Protein AF-A0A6N6RYM6-F1 (afdb_monomer_lite)

Foldseek 3Di:
DDQFPPFDKDWDWDQDPVRDIDIDIDTDPDFADWDADPVRDITTGYPDDPVVVVVVVVVVVVVVVVVVVVVVVVVVVVVVVVVVVD

pLDDT: mean 88.9, std 6.27, range [59.97, 96.94]

Secondary structure (DSSP, 8-state):
---TTPPPEEEEEEE-TTS-EEEEEEE------EEE-TTS-EEEPP---HHHHHHHHHHHHHHHHHHHHHHHHHHHHHHHHHHHH-

Radius of gyration: 21.74 Å; chains: 1; bounding box: 53×25×60 Å

Sequence (86 aa):
MNTDGFKKQRPSQSEDNHVRVTVNITEGDEPFPIYQHTNGAIAETSNVDINEEILRQISAKHLFSANAVALKTSVETQKGLLDILA

Structure (mmCIF, N/CA/C/O backbone):
data_AF-A0A6N6RYM6-F1
#
_entry.id   AF-A0A6N6RYM6-F1
#
loop_
_atom_site.group_PDB
_atom_site.id
_atom_site.type_symbol
_atom_site.label_atom_id
_atom_site.label_alt_id
_atom_site.label_comp_id
_atom_site.label_asym_id
_atom_site.label_entity_id
_atom_site.label_seq_id
_atom_site.pdbx_PDB_ins_code
_atom_site.Cartn_x
_atom_site.Cartn_y
_atom_site.Cartn_z
_atom_site.occupancy
_atom_site.B_iso_or_equiv
_atom_site.auth_seq_id
_atom_site.auth_comp_id
_atom_site.auth_asym_id
_atom_site.auth_atom_id
_atom_site.pdbx_PDB_model_num
ATOM 1 N N . MET A 1 1 ? 22.400 -0.058 -6.300 1.00 59.97 1 MET A N 1
ATOM 2 C CA . MET A 1 1 ? 21.139 -0.817 -6.181 1.00 59.97 1 MET A CA 1
ATOM 3 C C . MET A 1 1 ? 20.691 -1.117 -7.600 1.00 59.97 1 MET A C 1
ATOM 5 O O . MET A 1 1 ? 20.615 -0.168 -8.367 1.00 59.97 1 MET A O 1
ATOM 9 N N . ASN A 1 2 ? 20.547 -2.389 -7.977 1.00 77.75 2 ASN A N 1
ATOM 10 C CA . ASN A 1 2 ? 20.088 -2.769 -9.315 1.00 77.75 2 ASN A CA 1
ATOM 11 C C . ASN A 1 2 ? 18.549 -2.873 -9.291 1.00 77.75 2 ASN A C 1
ATOM 13 O O . ASN A 1 2 ? 18.016 -3.517 -8.390 1.00 77.75 2 ASN A O 1
ATOM 17 N N . THR A 1 3 ? 17.861 -2.203 -10.217 1.00 83.25 3 THR A N 1
ATOM 18 C CA . THR A 1 3 ? 16.395 -2.205 -10.364 1.00 83.25 3 THR A CA 1
ATOM 19 C C . THR A 1 3 ? 15.931 -2.853 -11.674 1.00 83.25 3 THR A C 1
ATOM 21 O O . THR A 1 3 ? 14.775 -2.690 -12.063 1.00 83.25 3 THR A O 1
ATOM 24 N N . ASP A 1 4 ? 16.819 -3.585 -12.347 1.00 86.62 4 ASP A N 1
ATOM 25 C CA . ASP A 1 4 ? 16.537 -4.300 -13.589 1.00 86.62 4 ASP A CA 1
ATOM 26 C C . ASP A 1 4 ? 15.365 -5.264 -13.409 1.00 86.62 4 ASP A C 1
ATOM 28 O O . ASP A 1 4 ? 15.329 -6.062 -12.469 1.00 86.62 4 ASP A O 1
ATOM 32 N N . GLY A 1 5 ? 14.391 -5.171 -14.313 1.00 83.88 5 GLY A N 1
ATOM 33 C CA . GLY A 1 5 ? 13.189 -6.001 -14.301 1.00 83.88 5 GLY A CA 1
ATOM 34 C C . GLY A 1 5 ? 12.244 -5.749 -13.123 1.00 83.88 5 GLY A C 1
ATOM 35 O O . GLY A 1 5 ? 11.244 -6.453 -13.006 1.00 83.88 5 GLY A O 1
ATOM 36 N N . PHE A 1 6 ? 12.512 -4.766 -12.255 1.00 89.06 6 PHE A N 1
ATOM 37 C CA . PHE A 1 6 ? 11.622 -4.468 -11.136 1.00 89.06 6 PHE A CA 1
ATOM 38 C C . PHE A 1 6 ? 10.336 -3.809 -11.635 1.00 89.06 6 PHE A C 1
ATOM 40 O O . PHE A 1 6 ? 10.361 -2.722 -12.214 1.00 89.06 6 PHE A O 1
ATOM 47 N N . LYS A 1 7 ? 9.198 -4.458 -11.389 1.00 90.69 7 LYS A N 1
ATOM 48 C CA . LYS A 1 7 ? 7.889 -3.970 -11.819 1.00 90.69 7 LYS A CA 1
ATOM 49 C C . LYS A 1 7 ? 7.124 -3.335 -10.670 1.00 90.69 7 LYS A C 1
ATOM 51 O O . LYS A 1 7 ? 7.193 -3.751 -9.515 1.00 90.69 7 LYS A O 1
ATOM 56 N N . LYS A 1 8 ? 6.350 -2.314 -11.011 1.00 91.50 8 LYS A N 1
ATOM 57 C CA . LYS A 1 8 ? 5.435 -1.616 -10.127 1.00 91.50 8 LYS A CA 1
ATOM 58 C C . LYS A 1 8 ? 4.375 -2.589 -9.650 1.00 91.50 8 LYS A C 1
ATOM 60 O O . LYS A 1 8 ? 3.659 -3.185 -10.447 1.00 91.50 8 LYS A O 1
ATOM 65 N N . GLN A 1 9 ? 4.248 -2.697 -8.339 1.00 91.81 9 GLN A N 1
ATOM 66 C CA . GLN A 1 9 ? 3.260 -3.545 -7.693 1.00 91.81 9 GLN A CA 1
ATOM 67 C C . GLN A 1 9 ? 2.113 -2.693 -7.154 1.00 91.81 9 GLN A C 1
ATOM 69 O O . GLN A 1 9 ? 2.314 -1.603 -6.613 1.00 91.81 9 GLN A O 1
ATOM 74 N N . ARG A 1 10 ? 0.883 -3.180 -7.313 1.00 87.81 10 ARG A N 1
ATOM 75 C CA . ARG A 1 10 ? -0.322 -2.548 -6.776 1.00 87.81 10 ARG A CA 1
ATOM 76 C C . ARG A 1 10 ? -1.005 -3.516 -5.813 1.00 87.81 10 ARG A C 1
ATOM 78 O O . ARG A 1 10 ? -1.499 -4.550 -6.262 1.00 87.81 10 ARG A O 1
ATOM 85 N N . PRO A 1 11 ? -1.044 -3.204 -4.507 1.00 87.31 11 PRO A N 1
ATOM 86 C CA . PRO A 1 11 ? -1.864 -3.954 -3.576 1.00 87.31 11 PRO A CA 1
ATOM 87 C C . PRO A 1 11 ? -3.333 -3.547 -3.741 1.00 87.31 11 PRO A C 1
ATOM 89 O O . PRO A 1 11 ? -3.663 -2.364 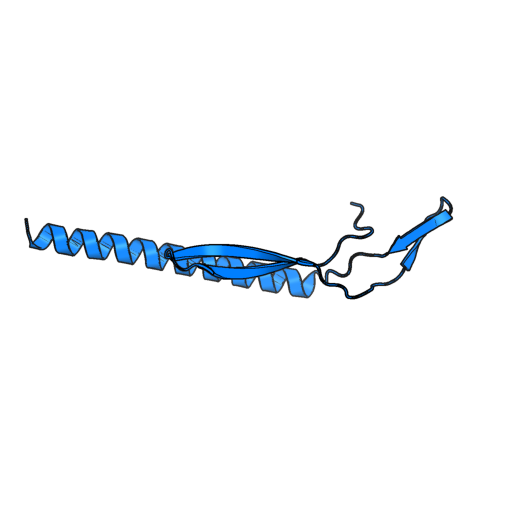-3.822 1.00 87.31 11 PRO A O 1
ATOM 92 N N . SER A 1 12 ? -4.221 -4.532 -3.749 1.00 88.44 12 SER A N 1
ATOM 93 C CA . SER A 1 12 ? -5.668 -4.362 -3.663 1.00 88.44 12 SER A CA 1
ATOM 94 C C . SER A 1 12 ? -6.184 -5.124 -2.449 1.00 88.44 12 SER A C 1
ATOM 96 O O . SER A 1 12 ? -5.711 -6.218 -2.144 1.00 88.44 12 SER A O 1
ATOM 98 N N . GLN A 1 13 ? -7.111 -4.511 -1.721 1.00 86.94 13 GLN A N 1
ATOM 99 C CA . GLN A 1 13 ? -7.705 -5.095 -0.524 1.00 86.94 13 GLN A CA 1
ATOM 100 C C . GLN A 1 13 ? -9.138 -5.504 -0.845 1.00 86.94 13 GLN A C 1
ATOM 102 O O . GLN A 1 13 ? -9.884 -4.724 -1.434 1.00 86.94 13 GLN A O 1
ATOM 107 N N . SER A 1 14 ? -9.516 -6.714 -0.452 1.00 86.88 14 SER A N 1
ATOM 108 C CA . SER A 1 14 ? -10.881 -7.220 -0.577 1.00 86.88 14 SER A CA 1
ATOM 109 C C . SER A 1 14 ? -11.290 -7.921 0.708 1.00 86.88 14 SER A C 1
ATOM 111 O O . SER A 1 14 ? -10.488 -8.647 1.296 1.00 86.88 14 SER A O 1
ATOM 113 N N . GLU A 1 15 ? -12.533 -7.729 1.126 1.00 85.62 15 GLU A N 1
ATOM 114 C CA . GLU A 1 15 ? -13.123 -8.481 2.229 1.00 85.62 15 GLU A CA 1
ATOM 115 C C . GLU A 1 15 ? -13.643 -9.829 1.711 1.00 85.62 15 GLU A C 1
ATOM 117 O O . GLU A 1 15 ? -14.304 -9.885 0.672 1.00 85.62 15 GLU A O 1
ATOM 122 N N . ASP A 1 16 ? -13.300 -10.918 2.399 1.00 80.94 16 ASP A N 1
ATOM 123 C CA . ASP A 1 16 ? -13.856 -12.242 2.123 1.00 80.94 16 ASP A CA 1
ATOM 124 C C . ASP A 1 16 ? -15.195 -12.456 2.857 1.00 80.94 16 ASP A C 1
ATOM 126 O O . ASP A 1 16 ? -15.581 -11.705 3.751 1.00 80.94 16 ASP A O 1
ATOM 130 N N . ASN A 1 17 ? -15.902 -13.539 2.523 1.00 78.88 17 ASN A N 1
ATOM 131 C CA . ASN A 1 17 ? -17.183 -13.890 3.157 1.00 78.88 17 ASN A CA 1
ATOM 132 C C . ASN A 1 17 ? -17.083 -14.188 4.672 1.00 78.88 17 ASN A C 1
ATOM 134 O O . ASN A 1 17 ? -18.103 -14.443 5.308 1.00 78.88 17 ASN A O 1
ATOM 138 N N . HIS A 1 18 ? -15.879 -14.204 5.250 1.00 78.00 18 HIS A N 1
ATOM 139 C CA . HIS A 1 18 ? -15.612 -14.450 6.666 1.00 78.00 18 HIS A CA 1
ATOM 140 C C . HIS A 1 18 ? -15.103 -13.193 7.390 1.00 78.00 18 HIS A C 1
ATOM 142 O O . HIS A 1 18 ? -14.506 -13.324 8.460 1.00 78.00 18 HIS A O 1
ATOM 148 N N . VAL A 1 19 ? -15.332 -11.992 6.840 1.00 76.69 19 VAL A N 1
ATOM 149 C CA . VAL A 1 19 ? -14.921 -10.710 7.449 1.00 76.69 19 VAL A CA 1
ATOM 150 C C . VAL A 1 19 ? -13.394 -10.640 7.620 1.00 76.69 19 VAL A C 1
ATOM 152 O O . VAL A 1 19 ? -12.861 -10.052 8.564 1.00 76.69 19 VAL A O 1
ATOM 155 N N . ARG A 1 20 ? -12.641 -11.286 6.720 1.00 80.50 20 ARG A N 1
ATOM 156 C CA . ARG A 1 20 ? -11.180 -11.177 6.658 1.00 80.50 20 ARG A CA 1
ATOM 157 C C . ARG A 1 20 ? -10.774 -10.308 5.485 1.00 80.50 20 ARG A C 1
ATOM 159 O O . ARG A 1 20 ? -11.247 -10.478 4.364 1.00 80.50 20 ARG A O 1
ATOM 166 N N . VAL A 1 21 ? -9.828 -9.411 5.737 1.00 82.75 21 VAL A N 1
ATOM 167 C CA . VAL A 1 21 ? -9.202 -8.614 4.682 1.00 82.75 21 VAL A CA 1
ATOM 168 C C . VAL A 1 21 ? -8.117 -9.452 4.012 1.00 82.75 21 VAL A C 1
ATOM 170 O O . VAL A 1 21 ? -7.162 -9.880 4.660 1.00 82.75 21 VAL A O 1
ATOM 173 N N . THR A 1 22 ? -8.258 -9.666 2.708 1.00 88.06 22 THR A N 1
ATOM 174 C CA . THR A 1 22 ? -7.237 -10.277 1.851 1.00 88.06 22 THR A CA 1
ATOM 175 C C . THR A 1 22 ? -6.530 -9.190 1.053 1.00 88.06 22 THR A C 1
ATOM 177 O O . THR A 1 22 ? -7.175 -8.279 0.533 1.00 88.06 22 THR A O 1
ATOM 180 N N . VAL A 1 23 ? -5.203 -9.292 0.944 1.00 87.00 23 VAL A N 1
ATOM 181 C CA . VAL A 1 23 ? -4.384 -8.400 0.116 1.00 87.00 23 VAL A CA 1
ATOM 182 C C . VAL A 1 23 ? -3.911 -9.165 -1.111 1.00 87.00 23 VAL A C 1
ATOM 184 O O . VAL A 1 23 ? -3.177 -10.141 -0.986 1.00 87.00 23 VAL A O 1
ATOM 187 N N . ASN A 1 24 ? -4.303 -8.699 -2.293 1.00 90.50 24 ASN A N 1
ATOM 188 C CA . ASN A 1 24 ? -3.828 -9.223 -3.568 1.00 90.50 24 ASN A CA 1
ATOM 189 C C . ASN A 1 24 ? -2.843 -8.230 -4.181 1.00 90.50 24 ASN A C 1
ATOM 191 O O . ASN A 1 24 ? -3.161 -7.048 -4.313 1.00 90.50 24 ASN A O 1
ATOM 195 N N . ILE A 1 25 ? -1.656 -8.703 -4.555 1.00 90.62 25 ILE A N 1
ATOM 196 C CA . ILE A 1 25 ? -0.628 -7.888 -5.207 1.00 90.62 25 ILE A CA 1
ATOM 197 C C . ILE A 1 25 ? -0.642 -8.205 -6.698 1.00 90.62 25 ILE A C 1
ATOM 199 O O . ILE A 1 25 ? -0.526 -9.365 -7.088 1.00 90.62 25 ILE A O 1
ATOM 203 N N . THR A 1 26 ? -0.769 -7.172 -7.523 1.00 92.19 26 THR A N 1
ATOM 204 C CA . THR A 1 26 ? -0.696 -7.290 -8.982 1.00 92.19 26 THR A CA 1
ATOM 205 C C . THR A 1 26 ? 0.482 -6.479 -9.500 1.00 92.19 26 THR A C 1
ATOM 207 O O . THR A 1 26 ? 0.666 -5.328 -9.100 1.00 92.19 26 THR A O 1
ATOM 210 N N . GLU A 1 27 ? 1.278 -7.075 -10.381 1.00 91.12 27 GLU A N 1
ATOM 211 C CA . GLU A 1 27 ? 2.364 -6.391 -11.084 1.00 91.12 27 GLU A CA 1
ATOM 212 C C . GLU A 1 27 ? 1.841 -5.683 -12.334 1.00 91.12 27 GLU A C 1
ATOM 214 O O . GLU A 1 27 ? 0.981 -6.208 -13.040 1.00 91.12 27 GLU A O 1
ATOM 219 N N . GLY A 1 28 ? 2.342 -4.472 -12.578 1.00 85.56 28 GLY A N 1
ATOM 220 C CA . GLY A 1 28 ? 2.090 -3.729 -13.806 1.00 85.56 28 GLY A CA 1
ATOM 221 C C . GLY A 1 28 ? 2.822 -4.363 -14.984 1.00 85.56 28 GLY A C 1
ATOM 222 O O . GLY A 1 28 ? 3.997 -4.721 -14.875 1.00 85.56 28 GLY A O 1
ATOM 223 N N . ASP A 1 29 ? 2.126 -4.483 -16.108 1.00 84.56 29 ASP A N 1
ATOM 224 C CA . ASP A 1 29 ? 2.637 -5.024 -17.367 1.00 84.56 29 ASP A CA 1
ATOM 225 C C . ASP A 1 29 ? 3.248 -3.940 -18.270 1.00 84.56 29 ASP A C 1
ATOM 227 O O . ASP A 1 29 ? 3.754 -4.247 -19.352 1.00 84.56 29 ASP A O 1
ATOM 231 N N . GLU A 1 30 ? 3.252 -2.677 -17.826 1.00 85.75 30 GLU A N 1
ATOM 232 C CA . GLU A 1 30 ? 3.727 -1.567 -18.640 1.00 85.75 30 GLU A CA 1
ATOM 233 C C . GLU A 1 30 ? 5.248 -1.669 -18.894 1.00 85.75 30 GLU A C 1
ATOM 235 O O . GLU A 1 30 ? 6.031 -1.755 -17.933 1.00 85.75 30 GLU A O 1
ATOM 240 N N . PRO A 1 31 ? 5.691 -1.647 -20.168 1.00 78.25 31 PRO A N 1
ATOM 241 C 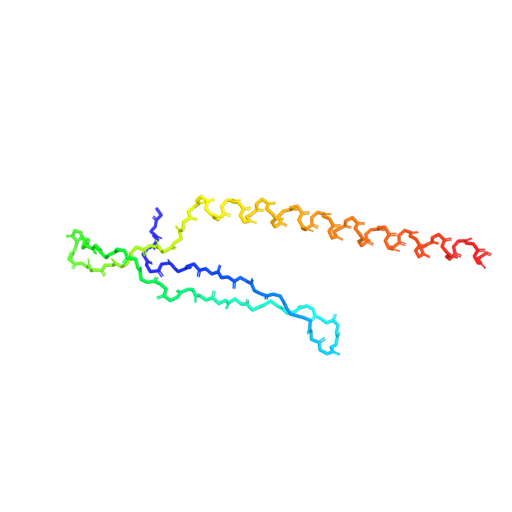CA . PRO A 1 31 ? 7.106 -1.697 -20.511 1.00 78.25 31 PRO A CA 1
ATOM 242 C C . PRO A 1 31 ? 7.806 -0.352 -20.257 1.00 78.25 31 PRO A C 1
ATOM 244 O O . PRO A 1 31 ? 7.217 0.717 -20.428 1.00 78.25 31 PRO A O 1
ATOM 247 N N . PHE A 1 32 ? 9.086 -0.397 -19.891 1.00 82.12 32 PHE A N 1
ATOM 248 C CA . PHE A 1 32 ? 9.960 0.758 -19.660 1.00 82.12 32 PHE A CA 1
ATOM 249 C C . PHE A 1 32 ? 11.213 0.699 -20.556 1.00 82.12 32 PHE A C 1
ATOM 251 O O . PHE A 1 32 ? 11.429 -0.297 -21.253 1.00 82.12 32 PHE A O 1
ATOM 258 N N . PRO A 1 33 ? 12.044 1.761 -20.613 1.00 85.19 33 PRO A N 1
ATOM 259 C CA . PRO A 1 33 ? 13.236 1.779 -21.446 1.00 85.19 33 PRO A CA 1
ATOM 260 C C . PRO A 1 33 ? 14.153 0.588 -21.181 1.00 85.19 33 PRO A C 1
ATOM 262 O O . PRO A 1 33 ? 14.403 0.196 -20.038 1.00 85.19 33 PRO A O 1
ATOM 265 N N . ILE A 1 34 ? 14.673 0.050 -22.275 1.00 89.69 34 ILE A N 1
ATOM 266 C CA . ILE A 1 34 ? 15.622 -1.052 -22.293 1.00 89.69 34 ILE A CA 1
ATOM 267 C C . ILE A 1 34 ? 17.008 -0.463 -22.547 1.00 89.69 34 ILE A C 1
ATOM 269 O O . ILE A 1 34 ? 17.163 0.422 -23.391 1.00 89.69 34 ILE A O 1
ATOM 273 N N . TYR A 1 35 ? 18.019 -0.953 -21.838 1.00 88.19 35 TYR A N 1
ATOM 274 C CA . TYR A 1 35 ? 19.404 -0.542 -22.036 1.00 88.19 35 TYR A CA 1
ATOM 275 C C . TYR A 1 35 ? 20.334 -1.749 -22.109 1.00 88.19 35 TYR A C 1
ATOM 277 O O . TYR A 1 35 ? 20.013 -2.848 -21.656 1.00 88.19 35 TYR A O 1
ATOM 285 N N . GLN A 1 36 ? 21.497 -1.534 -22.719 1.00 91.19 36 GLN A N 1
ATOM 286 C CA . GLN A 1 36 ? 22.543 -2.537 -22.803 1.00 91.19 36 GLN A CA 1
ATOM 287 C C . GLN A 1 36 ? 23.622 -2.238 -21.763 1.00 91.19 36 GLN A C 1
ATOM 289 O O . GLN A 1 36 ? 24.182 -1.142 -21.718 1.00 91.19 36 GLN A O 1
ATOM 294 N N . HIS A 1 37 ? 23.919 -3.221 -20.925 1.00 85.56 37 HIS A N 1
ATOM 295 C CA . HIS A 1 37 ? 25.025 -3.178 -19.986 1.00 85.56 37 HIS A CA 1
ATOM 296 C C . HIS A 1 37 ? 26.371 -3.280 -20.709 1.00 85.56 37 HIS A C 1
ATOM 298 O O . HIS A 1 37 ? 26.488 -3.798 -21.820 1.00 85.56 37 HIS A O 1
ATOM 304 N N . THR A 1 38 ? 27.435 -2.871 -20.022 1.00 88.38 38 THR A N 1
ATOM 305 C CA . THR A 1 38 ? 28.820 -2.951 -20.516 1.00 88.38 38 THR A CA 1
ATOM 306 C C . THR A 1 38 ? 29.302 -4.379 -20.793 1.00 88.38 38 THR A C 1
ATOM 308 O O . THR A 1 38 ? 30.240 -4.562 -21.562 1.00 88.38 38 THR A O 1
ATOM 311 N N . ASN A 1 39 ? 28.662 -5.395 -20.205 1.00 88.94 39 ASN A N 1
ATOM 312 C CA . ASN A 1 39 ? 28.925 -6.816 -20.462 1.00 88.94 39 ASN A CA 1
ATOM 313 C C . ASN A 1 39 ? 28.108 -7.388 -21.641 1.00 88.94 39 ASN A C 1
ATOM 315 O O . ASN A 1 39 ? 28.137 -8.594 -21.872 1.00 88.94 39 ASN A O 1
ATOM 319 N N . GLY A 1 40 ? 27.355 -6.546 -22.355 1.00 87.19 40 GLY A N 1
ATOM 320 C CA . GLY A 1 40 ? 26.513 -6.937 -23.482 1.00 87.19 40 GLY A CA 1
ATOM 321 C C . GLY A 1 40 ? 25.108 -7.419 -23.108 1.00 87.19 40 GLY A C 1
ATOM 322 O O . GLY A 1 40 ? 24.305 -7.616 -24.019 1.00 87.19 40 GLY A O 1
ATOM 323 N N . ALA A 1 41 ? 24.784 -7.573 -21.817 1.00 87.19 41 ALA A N 1
ATOM 324 C CA . ALA A 1 41 ? 23.441 -7.944 -21.371 1.00 87.19 41 ALA A CA 1
ATOM 325 C C . ALA A 1 41 ? 22.431 -6.830 -21.672 1.00 87.19 41 ALA A C 1
ATOM 327 O O . ALA A 1 41 ? 22.759 -5.650 -21.587 1.00 87.19 41 ALA A O 1
ATOM 328 N N . ILE A 1 42 ? 21.201 -7.208 -22.001 1.00 88.75 42 ILE A N 1
ATOM 329 C CA . ILE A 1 42 ? 20.093 -6.281 -22.232 1.00 88.75 42 ILE A CA 1
ATOM 330 C C . ILE A 1 42 ? 19.155 -6.382 -21.032 1.00 88.75 42 ILE A C 1
ATOM 332 O O . ILE A 1 42 ? 18.746 -7.490 -20.682 1.00 88.75 42 ILE A O 1
ATOM 336 N N . ALA A 1 43 ? 18.817 -5.250 -20.422 1.00 87.25 43 ALA A N 1
ATOM 337 C CA . ALA A 1 43 ? 17.898 -5.196 -19.293 1.00 87.25 43 ALA A CA 1
ATOM 338 C C . ALA A 1 43 ? 16.840 -4.113 -19.477 1.00 87.25 43 ALA A C 1
ATOM 340 O O . ALA A 1 43 ? 17.083 -3.054 -20.059 1.00 87.25 43 ALA A O 1
ATOM 341 N N . GLU A 1 44 ? 15.654 -4.399 -18.952 1.00 88.06 44 GLU A N 1
ATOM 342 C CA . GLU A 1 44 ? 14.578 -3.430 -18.830 1.00 88.06 44 GLU A CA 1
ATOM 343 C C . GLU A 1 44 ? 14.711 -2.683 -17.501 1.00 88.06 44 GLU A C 1
ATOM 345 O O . GLU A 1 44 ? 14.905 -3.295 -16.448 1.00 88.06 44 GLU A O 1
ATOM 350 N N . THR A 1 45 ? 14.599 -1.359 -17.548 1.00 87.62 45 THR A N 1
ATOM 351 C CA . THR A 1 45 ? 14.580 -0.525 -16.342 1.00 87.62 45 THR A CA 1
ATOM 352 C C . THR A 1 45 ? 13.278 -0.697 -15.550 1.00 87.62 45 THR A C 1
ATOM 354 O O . THR A 1 45 ? 12.259 -1.148 -16.074 1.00 87.62 45 THR A O 1
ATOM 357 N N . SER A 1 46 ? 13.301 -0.321 -14.269 1.00 88.25 46 SER A N 1
ATOM 358 C CA . SER A 1 46 ? 12.100 -0.323 -13.428 1.00 88.25 46 SER A CA 1
ATOM 359 C C . SER A 1 46 ? 11.035 0.640 -13.944 1.00 88.25 46 SER A C 1
ATOM 361 O O . SER A 1 46 ? 11.340 1.806 -14.181 1.00 88.25 46 SER A O 1
ATOM 363 N N . ASN A 1 47 ? 9.780 0.191 -14.019 1.00 89.94 47 ASN A N 1
ATOM 364 C CA . ASN A 1 47 ? 8.631 1.033 -14.389 1.00 89.94 47 ASN A CA 1
ATOM 365 C C . ASN A 1 47 ? 8.010 1.784 -13.187 1.00 89.94 47 ASN A C 1
ATOM 367 O O . ASN A 1 47 ? 6.864 2.240 -13.241 1.00 89.94 47 ASN A O 1
ATOM 371 N N . VAL A 1 48 ? 8.750 1.910 -12.080 1.00 90.00 48 VAL A N 1
ATOM 372 C CA . VAL A 1 48 ? 8.310 2.634 -10.881 1.00 90.00 48 VAL A CA 1
ATOM 373 C C . VAL A 1 48 ? 8.683 4.110 -10.961 1.00 90.00 48 VAL A C 1
ATOM 375 O O . VAL A 1 48 ? 9.859 4.468 -10.940 1.00 90.00 48 VAL A O 1
ATOM 378 N N . ASP A 1 49 ? 7.668 4.974 -10.947 1.00 89.75 49 ASP A N 1
ATOM 379 C CA . ASP A 1 49 ? 7.843 6.406 -10.704 1.00 89.75 49 ASP A CA 1
ATOM 380 C C . ASP A 1 49 ? 7.912 6.688 -9.195 1.00 89.75 49 ASP A C 1
ATOM 382 O O . ASP A 1 49 ? 6.942 6.499 -8.454 1.00 89.75 49 ASP A O 1
ATOM 386 N N . ILE A 1 50 ? 9.073 7.167 -8.745 1.00 89.12 50 ILE A N 1
ATOM 387 C CA . ILE A 1 50 ? 9.345 7.487 -7.341 1.00 89.12 50 ILE A CA 1
ATOM 388 C C . ILE A 1 50 ? 8.444 8.621 -6.834 1.00 89.12 50 ILE A C 1
ATOM 390 O O . ILE A 1 50 ? 8.019 8.583 -5.680 1.00 89.12 50 ILE A O 1
ATOM 394 N N . ASN A 1 51 ? 8.124 9.618 -7.664 1.00 92.69 51 ASN A N 1
ATOM 395 C CA . ASN A 1 51 ? 7.298 10.747 -7.229 1.00 92.69 51 ASN A CA 1
ATOM 396 C C . ASN A 1 51 ? 5.871 10.290 -6.916 1.00 92.69 51 ASN A C 1
ATOM 398 O O . ASN A 1 51 ? 5.288 10.695 -5.910 1.00 92.69 51 ASN A O 1
ATOM 402 N N . GLU A 1 52 ? 5.325 9.407 -7.751 1.00 90.94 52 GLU A N 1
ATOM 403 C CA . GLU A 1 52 ? 4.019 8.801 -7.507 1.00 90.94 52 GLU A CA 1
ATOM 404 C C . GLU A 1 52 ? 4.045 7.896 -6.266 1.00 90.94 52 GLU A C 1
ATOM 406 O O . GLU A 1 52 ? 3.128 7.935 -5.442 1.00 90.94 52 GLU A O 1
ATOM 411 N N . GLU A 1 53 ? 5.102 7.099 -6.107 1.00 90.38 53 GLU A N 1
ATOM 412 C CA . GLU A 1 53 ? 5.219 6.142 -5.007 1.00 90.38 53 GLU A CA 1
ATOM 413 C C . GLU A 1 53 ? 5.356 6.829 -3.638 1.00 90.38 53 GLU A C 1
ATOM 415 O O . GLU A 1 53 ? 4.725 6.412 -2.666 1.00 90.38 53 GLU A O 1
ATOM 420 N N . ILE A 1 54 ? 6.082 7.947 -3.558 1.00 94.12 54 ILE A N 1
ATOM 421 C CA . ILE A 1 54 ? 6.171 8.751 -2.329 1.00 94.12 54 ILE A CA 1
ATOM 422 C C . ILE A 1 54 ? 4.784 9.241 -1.897 1.00 94.12 54 ILE A C 1
ATOM 424 O O . ILE A 1 54 ? 4.425 9.133 -0.721 1.00 94.12 54 ILE A O 1
ATOM 428 N N . LEU A 1 55 ? 3.982 9.753 -2.835 1.00 94.44 55 LEU A N 1
ATOM 429 C CA . LEU A 1 55 ? 2.630 10.226 -2.532 1.00 94.44 55 LEU A CA 1
ATOM 430 C C . LEU A 1 55 ? 1.737 9.085 -2.032 1.00 94.44 55 LEU A C 1
ATOM 432 O O . LEU A 1 55 ? 1.022 9.252 -1.041 1.00 94.44 55 LEU A O 1
ATOM 436 N N . ARG A 1 56 ? 1.830 7.902 -2.652 1.00 90.94 56 ARG A N 1
ATOM 437 C CA . ARG A 1 56 ? 1.101 6.704 -2.205 1.00 90.94 56 ARG A CA 1
ATOM 438 C C . ARG A 1 56 ? 1.477 6.298 -0.783 1.00 90.94 56 ARG A C 1
ATOM 440 O O . ARG A 1 56 ? 0.585 6.017 0.017 1.00 90.94 56 ARG A O 1
ATOM 447 N N . GLN A 1 57 ? 2.763 6.312 -0.439 1.00 92.38 57 GLN A N 1
ATOM 448 C CA . GLN A 1 57 ? 3.221 5.970 0.911 1.00 92.38 57 GLN A CA 1
ATOM 449 C C . GLN A 1 57 ? 2.731 6.968 1.964 1.00 92.38 57 GLN A C 1
ATOM 451 O O . GLN A 1 57 ? 2.329 6.563 3.058 1.00 92.38 57 GLN A O 1
ATOM 456 N N . ILE A 1 58 ? 2.696 8.262 1.633 1.00 95.56 58 ILE A N 1
ATOM 457 C CA . ILE A 1 58 ? 2.124 9.292 2.512 1.00 95.56 58 ILE A CA 1
ATOM 458 C C . ILE A 1 58 ? 0.640 9.002 2.768 1.00 95.56 58 ILE A C 1
ATOM 460 O O . ILE A 1 58 ? 0.216 8.942 3.926 1.00 95.56 58 ILE A O 1
ATOM 464 N N . SER A 1 59 ? -0.146 8.758 1.716 1.00 93.75 59 SER A N 1
ATOM 465 C CA . SER A 1 59 ? -1.565 8.410 1.857 1.00 93.75 59 SER A CA 1
ATOM 466 C C . SER A 1 59 ? -1.768 7.134 2.679 1.00 93.75 59 SER A C 1
ATOM 468 O O . SER A 1 59 ? -2.590 7.123 3.596 1.00 93.75 59 SER A O 1
ATOM 470 N N . ALA A 1 60 ? -0.987 6.083 2.416 1.00 91.31 60 ALA A N 1
ATOM 471 C CA . ALA A 1 60 ? -1.056 4.820 3.150 1.00 91.31 60 ALA A CA 1
ATOM 472 C C . ALA A 1 60 ? -0.765 5.002 4.649 1.00 91.31 60 ALA A C 1
ATOM 474 O O . ALA A 1 60 ? -1.485 4.463 5.490 1.00 91.31 60 ALA A O 1
ATOM 475 N N . LYS A 1 61 ? 0.232 5.823 5.001 1.00 95.94 61 LYS A N 1
ATOM 476 C CA . LYS A 1 61 ? 0.562 6.151 6.396 1.00 95.94 61 LYS A CA 1
ATOM 477 C C . LYS A 1 61 ? -0.600 6.832 7.120 1.00 95.94 61 LYS A C 1
ATOM 479 O O . LYS A 1 61 ? -0.896 6.494 8.271 1.00 95.94 61 LYS A O 1
ATOM 484 N N . HIS A 1 62 ? -1.255 7.791 6.468 1.00 96.94 62 HIS A N 1
ATOM 485 C CA . HIS A 1 62 ? -2.403 8.485 7.050 1.00 96.94 62 HIS A CA 1
ATOM 486 C C . HIS A 1 62 ? -3.611 7.559 7.214 1.0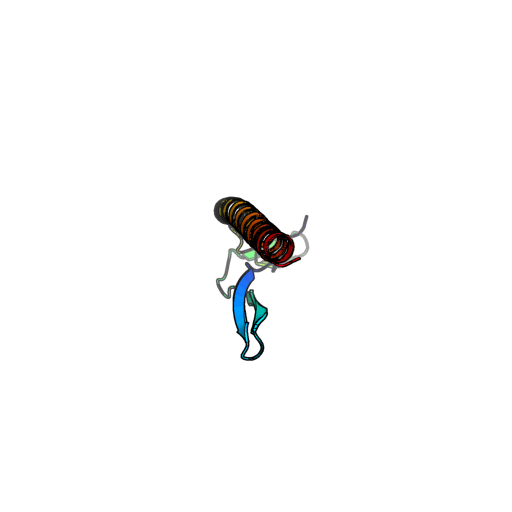0 96.94 62 HIS A C 1
ATOM 488 O O . HIS A 1 62 ? -4.218 7.557 8.283 1.00 96.94 62 HIS A O 1
ATOM 494 N N . LEU A 1 63 ? -3.909 6.721 6.216 1.00 92.69 63 LEU A N 1
ATOM 495 C CA . LEU A 1 63 ? -4.986 5.728 6.295 1.00 92.69 63 LEU A CA 1
ATOM 496 C C . LEU A 1 63 ? -4.753 4.711 7.415 1.00 92.69 63 LEU A C 1
ATOM 498 O O . LEU A 1 63 ? -5.654 4.451 8.209 1.00 92.69 63 LEU A O 1
ATOM 502 N N . PHE A 1 64 ? -3.532 4.187 7.535 1.00 92.94 64 PHE A N 1
ATOM 503 C CA . PHE A 1 64 ? -3.174 3.279 8.624 1.00 92.94 64 PHE A CA 1
ATOM 504 C C . PHE A 1 64 ? -3.387 3.931 9.996 1.00 92.94 64 PHE A C 1
ATOM 506 O O . PHE A 1 64 ? -3.979 3.333 10.893 1.00 92.94 64 PHE A O 1
ATOM 513 N N . SER A 1 65 ? -2.957 5.187 10.137 1.00 96.12 65 SER A N 1
ATOM 514 C CA . SER A 1 65 ? -3.104 5.944 11.383 1.00 96.12 65 SER A CA 1
ATOM 515 C C . SER A 1 65 ? -4.578 6.191 11.730 1.00 96.12 65 SER A C 1
ATOM 517 O O . SER A 1 65 ? -4.971 6.010 12.881 1.00 96.12 65 SER A O 1
ATOM 519 N N . ALA A 1 66 ? -5.406 6.548 10.744 1.00 95.19 66 ALA A N 1
ATOM 520 C CA . ALA A 1 66 ? -6.846 6.731 10.928 1.00 95.19 66 ALA A CA 1
ATOM 521 C C . ALA A 1 66 ? -7.541 5.428 11.360 1.00 95.19 66 ALA A C 1
ATOM 523 O O . ALA A 1 66 ? -8.317 5.433 12.315 1.00 95.19 66 ALA A O 1
ATOM 524 N N . ASN A 1 67 ? -7.204 4.303 10.721 1.00 91.94 67 ASN A N 1
ATOM 525 C CA . ASN A 1 67 ? -7.755 2.992 11.068 1.00 91.94 67 ASN A CA 1
ATOM 526 C C . ASN A 1 67 ? -7.376 2.567 12.494 1.00 91.94 67 ASN A C 1
ATOM 528 O O . ASN A 1 67 ? -8.225 2.074 13.236 1.00 91.94 67 ASN A O 1
ATOM 532 N N . ALA A 1 68 ? -6.128 2.801 12.911 1.00 95.62 68 ALA A N 1
ATOM 533 C CA . ALA A 1 68 ? -5.683 2.502 14.271 1.00 95.62 68 ALA A CA 1
ATOM 534 C C . ALA A 1 68 ? -6.464 3.305 15.326 1.00 95.62 68 ALA A C 1
ATOM 536 O O . ALA A 1 68 ? -6.867 2.755 16.353 1.00 95.62 68 ALA A O 1
ATOM 537 N N . VAL A 1 69 ? -6.721 4.591 15.060 1.00 96.81 69 VAL A N 1
ATOM 538 C CA . VAL A 1 69 ? -7.538 5.439 15.942 1.00 96.81 69 VAL A CA 1
ATOM 539 C C . VAL A 1 69 ? -8.981 4.939 15.997 1.00 96.81 69 VAL A C 1
ATOM 541 O O . VAL A 1 69 ? -9.517 4.785 17.091 1.00 96.81 69 VAL A O 1
ATOM 544 N N . ALA A 1 70 ? -9.590 4.617 14.853 1.00 95.12 70 ALA A N 1
ATOM 545 C CA . ALA A 1 70 ? -10.961 4.112 14.801 1.00 95.12 70 ALA A CA 1
ATOM 546 C C . ALA A 1 70 ? -11.140 2.815 15.613 1.00 95.12 70 ALA A C 1
ATOM 548 O O . ALA A 1 70 ? -12.085 2.697 16.396 1.00 95.12 70 ALA A O 1
ATOM 549 N N . LEU A 1 71 ? -10.201 1.869 15.487 1.00 94.94 71 LEU A N 1
ATOM 550 C CA . LEU A 1 71 ? -10.202 0.631 16.273 1.00 94.94 71 LEU A CA 1
ATOM 551 C C . LEU A 1 71 ? -10.064 0.909 17.772 1.00 94.94 71 LEU A C 1
ATOM 553 O O . LEU A 1 71 ? -10.810 0.346 18.573 1.00 94.94 71 LEU A O 1
ATOM 557 N N . LYS A 1 72 ? -9.153 1.810 18.157 1.00 96.62 72 LYS A N 1
ATOM 558 C CA . LYS A 1 72 ? -8.972 2.197 19.559 1.00 96.62 72 LYS A CA 1
ATOM 559 C C . LYS A 1 72 ? -10.257 2.784 20.148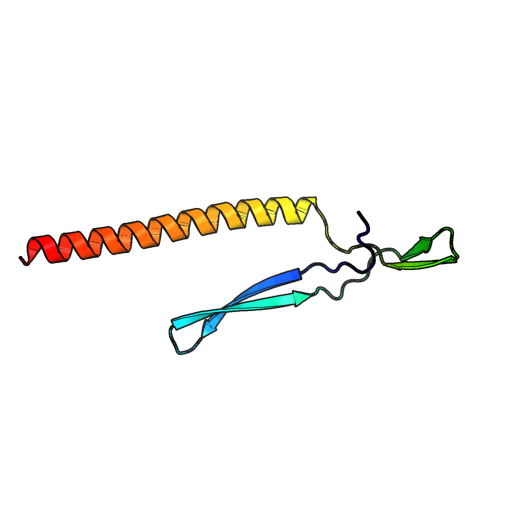 1.00 96.62 72 LYS A C 1
ATOM 561 O O . LYS A 1 72 ? -10.696 2.338 21.205 1.00 96.62 72 LYS A O 1
ATOM 566 N N . THR A 1 73 ? -10.888 3.724 19.448 1.00 96.44 73 THR A N 1
ATOM 567 C CA . THR A 1 73 ? -12.153 4.332 19.884 1.00 96.44 73 THR A CA 1
ATOM 568 C C . THR A 1 73 ? -13.274 3.299 19.994 1.00 96.44 73 THR A C 1
ATOM 570 O O . THR A 1 73 ? -14.064 3.354 20.937 1.00 96.44 73 THR A O 1
ATOM 573 N N . SER A 1 74 ? -13.335 2.329 19.077 1.00 94.94 74 SER A N 1
ATOM 574 C CA . SER A 1 74 ? -14.307 1.232 19.145 1.00 94.94 74 SER A CA 1
ATOM 575 C C . SER A 1 74 ? -14.149 0.413 20.432 1.00 94.94 74 SER A C 1
ATOM 577 O O . SER A 1 74 ? -15.126 0.211 21.155 1.00 94.94 74 SER A O 1
ATOM 579 N N . VAL A 1 75 ? -12.916 0.025 20.775 1.00 95.94 75 VAL A N 1
ATOM 580 C CA . VAL A 1 75 ? -12.609 -0.725 22.006 1.00 95.94 75 VAL A CA 1
ATOM 581 C C . VAL A 1 75 ? -12.927 0.090 23.262 1.00 95.94 75 VAL A C 1
ATOM 583 O O . VAL A 1 75 ? -13.545 -0.425 24.192 1.00 95.94 75 VAL A O 1
ATOM 586 N N . GLU A 1 76 ? -12.542 1.368 23.299 1.00 95.88 76 GLU A N 1
ATOM 587 C CA . GLU A 1 76 ? -12.825 2.254 24.437 1.00 95.88 76 GLU A CA 1
ATOM 588 C C . GLU A 1 76 ? -14.334 2.442 24.650 1.00 95.88 76 GLU A C 1
ATOM 590 O O . GLU A 1 76 ? -14.810 2.389 25.784 1.00 95.88 76 GLU A O 1
ATOM 595 N N . THR A 1 77 ? -15.102 2.576 23.565 1.00 95.00 77 THR A N 1
ATOM 596 C CA . THR A 1 77 ? -16.568 2.685 23.622 1.00 95.00 77 THR A CA 1
ATOM 597 C C . THR A 1 77 ? -17.201 1.402 24.162 1.00 95.00 77 THR A C 1
ATOM 599 O O . THR A 1 77 ? -18.072 1.464 25.028 1.00 95.00 77 THR A O 1
ATOM 602 N N . GLN A 1 78 ? -16.746 0.232 23.698 1.00 93.50 78 GLN A N 1
ATOM 603 C CA . GLN A 1 78 ? -17.227 -1.061 24.200 1.00 93.50 78 GLN A CA 1
ATOM 604 C C . GLN A 1 78 ? -16.947 -1.229 25.694 1.00 93.50 78 GLN A C 1
ATOM 606 O O . GLN A 1 78 ? -17.824 -1.668 26.435 1.00 93.50 78 GLN A O 1
ATOM 611 N N . LYS A 1 79 ? -15.755 -0.834 26.155 1.00 94.44 79 LYS A N 1
ATOM 612 C CA . LYS A 1 79 ? -15.418 -0.860 27.580 1.00 94.44 79 LYS A CA 1
ATOM 613 C C . LYS A 1 79 ? -16.333 0.057 28.394 1.00 94.44 79 LYS A C 1
ATOM 615 O O . LYS A 1 79 ? -16.875 -0.384 29.400 1.00 94.44 79 LYS A O 1
ATOM 620 N N . GLY A 1 80 ? -16.553 1.290 27.936 1.00 94.38 80 GLY A N 1
ATOM 621 C CA . GLY A 1 80 ? -17.448 2.228 28.618 1.00 94.38 80 GLY A CA 1
ATOM 622 C C . GLY A 1 80 ? -18.883 1.706 28.745 1.00 94.38 80 GLY A C 1
ATOM 623 O O . GLY A 1 80 ? -19.514 1.902 29.778 1.00 94.38 80 GLY A O 1
ATOM 624 N N . LEU A 1 81 ? -19.389 0.990 27.734 1.00 93.00 81 LEU A N 1
ATOM 625 C CA . LEU A 1 81 ? -20.700 0.333 27.808 1.00 93.00 81 LEU A CA 1
ATOM 626 C C . LEU A 1 81 ? -20.741 -0.778 28.867 1.00 93.00 81 LEU A C 1
ATOM 628 O O . LEU A 1 81 ? -21.739 -0.897 29.573 1.00 93.00 81 LEU A O 1
ATOM 632 N N . LEU A 1 82 ? -19.677 -1.577 28.992 1.00 92.69 82 LEU A N 1
ATOM 633 C CA . LEU A 1 82 ? -19.583 -2.617 30.023 1.00 92.69 82 LEU A CA 1
ATOM 634 C C . LEU A 1 82 ? -19.512 -2.018 31.432 1.00 92.69 82 LEU A C 1
ATOM 636 O O . LEU A 1 82 ? -20.190 -2.517 32.324 1.00 92.69 82 LEU A O 1
ATOM 640 N N . ASP A 1 83 ? -18.760 -0.929 31.612 1.00 90.12 83 ASP A N 1
ATOM 641 C CA . ASP A 1 83 ? -18.630 -0.23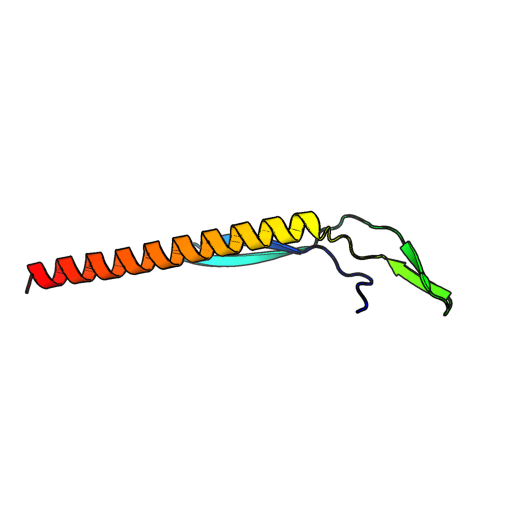5 32.901 1.00 90.12 83 ASP A CA 1
ATOM 642 C C . ASP A 1 83 ? -19.969 0.366 33.388 1.00 90.12 83 ASP A C 1
ATOM 644 O O . ASP A 1 83 ? -20.160 0.524 34.588 1.00 90.12 83 ASP A O 1
ATOM 648 N N . ILE A 1 84 ? -20.913 0.688 32.488 1.00 89.06 84 ILE A N 1
ATOM 649 C CA . ILE A 1 84 ? -22.271 1.157 32.850 1.00 89.06 84 ILE A CA 1
ATOM 650 C C . ILE A 1 84 ? -23.168 0.009 33.344 1.00 89.06 84 ILE A C 1
ATOM 652 O O . ILE A 1 84 ? -24.093 0.242 34.120 1.00 89.06 84 ILE A O 1
ATOM 656 N N . LEU A 1 85 ? -22.951 -1.210 32.845 1.00 84.50 85 LEU A N 1
ATOM 657 C CA . LEU A 1 85 ? -23.796 -2.373 33.137 1.0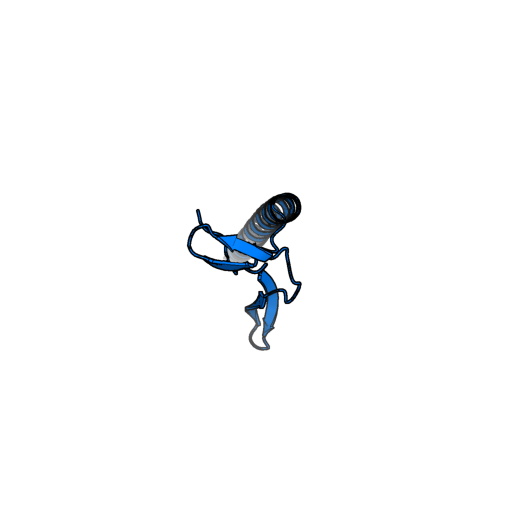0 84.50 85 LEU A CA 1
ATOM 658 C C . LEU A 1 85 ? -23.369 -3.144 34.398 1.00 84.50 85 LEU A C 1
ATOM 660 O O . LEU A 1 85 ? -24.159 -3.955 34.883 1.00 84.50 85 LEU A O 1
ATOM 664 N N . ALA A 1 86 ? -22.138 -2.939 34.876 1.00 66.94 86 ALA A N 1
ATOM 665 C CA . ALA A 1 86 ? -21.573 -3.566 36.074 1.00 66.94 86 ALA A CA 1
ATOM 666 C C . ALA A 1 86 ? -21.964 -2.822 37.361 1.00 66.94 86 ALA A C 1
ATOM 668 O O . ALA A 1 86 ? -22.185 -3.518 38.379 1.00 66.94 86 ALA A O 1
#